Protein AF-A0A2B7YKF5-F1 (afdb_monomer)

Solvent-accessible surface area (backbone atoms only — not comparable to full-atom values): 7774 Å² total; per-residue (Å²): 134,83,62,76,91,75,62,77,90,49,72,67,61,50,52,50,52,53,53,50,51,52,53,49,44,30,75,72,79,40,65,65,86,43,52,45,74,51,54,102,84,37,46,86,63,68,43,81,68,44,32,66,79,63,71,52,54,72,74,55,56,61,66,67,45,54,64,32,52,62,71,55,91,50,76,89,76,43,60,60,82,44,95,72,25,27,61,51,28,56,70,70,44,42,64,36,37,78,72,62,78,40,80,78,66,84,90,60,80,50,54,56,60,72,78,79,65,90,80,84,85,131

Mean predicted aligned error: 8.55 Å

Structure (mmCIF, N/CA/C/O backbone):
data_AF-A0A2B7YKF5-F1
#
_entry.id   AF-A0A2B7YKF5-F1
#
loop_
_atom_site.group_PDB
_atom_site.id
_atom_site.type_symbol
_atom_site.label_atom_id
_atom_site.label_alt_id
_atom_site.label_comp_id
_atom_site.label_asym_id
_atom_site.label_entity_id
_atom_site.label_seq_id
_atom_site.pdbx_PDB_ins_code
_atom_site.Cartn_x
_atom_site.Cartn_y
_atom_site.Cartn_z
_atom_site.occupancy
_atom_site.B_iso_or_equiv
_atom_site.auth_seq_id
_atom_site.auth_comp_id
_atom_site.auth_asym_id
_atom_site.auth_atom_id
_atom_site.pdbx_PDB_model_num
ATOM 1 N N . MET A 1 1 ? -13.482 20.631 2.006 1.00 66.69 1 MET A N 1
ATOM 2 C CA . MET A 1 1 ? -12.822 19.650 2.891 1.00 66.69 1 MET A CA 1
ATOM 3 C C . MET A 1 1 ? -13.414 19.830 4.281 1.00 66.69 1 MET A C 1
ATOM 5 O O . MET A 1 1 ? -13.331 20.951 4.773 1.00 66.69 1 MET A O 1
ATOM 9 N N . PRO A 1 2 ? -14.091 18.820 4.849 1.00 76.12 2 PRO A N 1
ATOM 10 C CA . PRO A 1 2 ? -14.672 18.916 6.189 1.00 76.12 2 PRO A CA 1
ATOM 11 C C . PRO A 1 2 ? -13.576 19.013 7.271 1.00 76.12 2 PRO A C 1
ATOM 13 O O . PRO A 1 2 ? -12.435 18.607 7.017 1.00 76.12 2 PRO A O 1
ATOM 16 N N . PRO A 1 3 ? -13.882 19.563 8.460 1.00 81.81 3 PRO A N 1
ATOM 17 C CA . PRO A 1 3 ? -12.948 19.611 9.582 1.00 81.81 3 PRO A CA 1
ATOM 18 C C . PRO A 1 3 ? -12.634 18.200 10.106 1.00 81.81 3 PRO A C 1
ATOM 20 O O . PRO A 1 3 ? -13.491 17.319 10.124 1.00 81.81 3 PRO A O 1
ATOM 23 N N . LEU A 1 4 ? -11.397 17.980 10.574 1.00 77.62 4 LEU A N 1
ATOM 24 C CA . LEU A 1 4 ? -10.932 16.657 11.028 1.00 77.62 4 LEU A CA 1
ATOM 25 C C . LEU A 1 4 ? -11.756 16.085 12.194 1.00 77.62 4 LEU A C 1
ATOM 27 O O . LEU A 1 4 ? -11.811 14.872 12.358 1.00 77.62 4 LEU A O 1
ATOM 31 N N . SER A 1 5 ? -12.409 16.944 12.980 1.00 80.88 5 SER A N 1
ATOM 32 C CA . SER A 1 5 ? -13.301 16.560 14.080 1.00 80.88 5 SER A CA 1
ATOM 33 C C . SER A 1 5 ? -14.581 15.850 13.628 1.00 80.88 5 SER A C 1
ATOM 35 O O . SER A 1 5 ? -15.228 15.209 14.448 1.00 80.88 5 SER A O 1
ATOM 37 N N . GLU A 1 6 ? -14.953 15.964 12.352 1.00 81.81 6 GLU A N 1
ATOM 38 C CA . GLU A 1 6 ? -16.146 15.327 11.774 1.00 81.81 6 GLU A CA 1
ATOM 39 C C . GLU A 1 6 ? -15.816 14.029 11.024 1.00 81.81 6 GLU A C 1
ATOM 41 O O . GLU A 1 6 ? -16.713 13.296 10.608 1.00 81.81 6 GLU A O 1
ATOM 46 N N . LEU A 1 7 ? -14.530 13.715 10.852 1.00 82.75 7 LEU A N 1
ATOM 47 C CA . LEU A 1 7 ? -14.099 12.504 10.168 1.00 82.75 7 LEU A CA 1
ATOM 48 C C . LEU A 1 7 ? -14.017 11.345 11.156 1.00 82.75 7 LEU A C 1
ATOM 50 O O . LEU A 1 7 ? -13.189 11.326 12.065 1.00 82.75 7 LEU A O 1
ATOM 54 N N . THR A 1 8 ? -14.858 10.339 10.936 1.00 85.69 8 THR A N 1
ATOM 55 C CA . THR A 1 8 ? -14.754 9.063 11.644 1.00 85.69 8 THR A CA 1
ATOM 56 C C . THR A 1 8 ? -13.891 8.107 10.833 1.00 85.69 8 THR A C 1
ATOM 58 O O . THR A 1 8 ? -14.094 7.934 9.632 1.00 85.69 8 THR A O 1
ATOM 61 N N . TYR A 1 9 ? -12.915 7.480 11.489 1.00 85.69 9 TYR A N 1
ATOM 62 C CA . TYR A 1 9 ? -12.085 6.457 10.865 1.00 85.69 9 TYR A CA 1
ATOM 63 C C . TYR A 1 9 ? -12.927 5.225 10.506 1.00 85.69 9 TYR A C 1
ATOM 65 O O . TYR A 1 9 ? -13.613 4.672 11.365 1.00 85.69 9 TYR A O 1
ATOM 73 N N . SER A 1 10 ? -12.826 4.772 9.255 1.00 90.25 10 SER A N 1
ATOM 74 C CA . SER A 1 10 ? -13.379 3.499 8.795 1.00 90.25 10 SER A CA 1
ATOM 75 C C . SER A 1 10 ? -12.245 2.627 8.269 1.00 90.25 10 SER A C 1
ATOM 77 O O . SER A 1 10 ? -11.523 3.019 7.352 1.00 90.25 10 SER A O 1
ATOM 79 N N . HIS A 1 11 ? -12.074 1.452 8.879 1.00 88.25 11 HIS A N 1
ATOM 80 C CA . HIS A 1 11 ? -10.998 0.522 8.533 1.00 88.25 11 HIS A CA 1
ATOM 81 C C . HIS A 1 11 ? -11.157 -0.014 7.107 1.00 88.25 11 HIS A C 1
ATOM 83 O O . HIS A 1 11 ? -10.217 0.086 6.320 1.00 88.25 11 HIS A O 1
ATOM 89 N N . ASP A 1 12 ? -12.366 -0.444 6.746 1.00 90.50 12 ASP A N 1
ATOM 90 C CA . ASP A 1 12 ? -12.676 -0.954 5.407 1.00 90.50 12 ASP A CA 1
ATOM 91 C C . ASP A 1 12 ? -12.531 0.131 4.334 1.00 90.50 12 ASP A C 1
ATOM 93 O O . ASP A 1 12 ? -11.992 -0.125 3.260 1.00 90.50 12 ASP A O 1
ATOM 97 N N . ALA A 1 13 ? -12.939 1.372 4.634 1.00 91.19 13 ALA A N 1
ATOM 98 C CA . ALA A 1 13 ? -12.767 2.486 3.700 1.00 91.19 13 ALA A CA 1
ATOM 99 C C . ALA A 1 13 ? -11.284 2.812 3.466 1.00 91.19 13 ALA A C 1
ATOM 101 O O . ALA A 1 13 ? -10.893 3.149 2.351 1.00 91.19 13 ALA A O 1
ATOM 102 N N . CYS A 1 14 ? -10.442 2.691 4.498 1.00 90.62 14 CYS A N 1
ATOM 103 C CA . CYS A 1 14 ? -8.998 2.839 4.339 1.00 90.62 14 CYS A CA 1
ATOM 104 C C . CYS A 1 14 ? -8.396 1.715 3.493 1.00 90.62 14 CYS A C 1
ATOM 106 O O . CYS A 1 14 ? -7.560 2.002 2.641 1.00 90.62 14 CYS A O 1
ATOM 108 N N . ILE A 1 15 ? -8.820 0.465 3.699 1.00 90.75 15 ILE A N 1
ATOM 109 C CA . ILE A 1 15 ? -8.401 -0.672 2.868 1.00 90.75 15 ILE A CA 1
ATOM 110 C C . ILE A 1 15 ? -8.767 -0.430 1.402 1.00 90.75 15 ILE A C 1
ATOM 112 O O . ILE A 1 15 ? -7.889 -0.486 0.543 1.00 90.75 15 ILE A O 1
ATOM 116 N N . ALA A 1 16 ? -10.023 -0.074 1.126 1.00 92.06 16 ALA A N 1
ATOM 117 C CA . ALA A 1 16 ? -10.478 0.240 -0.225 1.00 92.06 16 ALA A CA 1
ATOM 118 C C . ALA A 1 16 ? -9.630 1.357 -0.855 1.00 92.06 16 ALA A C 1
ATOM 120 O O . ALA A 1 16 ? -9.110 1.191 -1.953 1.00 92.06 16 ALA A O 1
ATOM 121 N N . ALA A 1 17 ? -9.368 2.437 -0.111 1.00 91.44 17 ALA A N 1
ATOM 122 C CA . ALA A 1 17 ? -8.537 3.538 -0.590 1.00 91.44 17 ALA A CA 1
ATOM 123 C C . ALA A 1 17 ? -7.089 3.121 -0.924 1.00 91.44 17 ALA A C 1
ATOM 125 O O . ALA A 1 17 ? -6.494 3.678 -1.849 1.00 91.44 17 ALA A O 1
ATOM 126 N N . PHE A 1 18 ? -6.501 2.155 -0.205 1.00 88.62 18 PHE A N 1
ATOM 127 C CA . PHE A 1 18 ? -5.179 1.613 -0.549 1.00 88.62 18 PHE A CA 1
ATOM 128 C C . PHE A 1 18 ? -5.207 0.857 -1.880 1.00 88.62 18 PHE A C 1
ATOM 130 O O . PHE A 1 18 ? -4.357 1.106 -2.738 1.00 88.62 18 PHE A O 1
ATOM 137 N N . HIS A 1 19 ? -6.194 -0.022 -2.066 1.00 90.06 19 HIS A N 1
ATOM 138 C CA . HIS A 1 19 ? -6.371 -0.774 -3.310 1.00 90.06 19 HIS A CA 1
ATOM 139 C C . HIS A 1 19 ? -6.655 0.146 -4.502 1.00 90.06 19 HIS A C 1
ATOM 141 O O . HIS A 1 19 ? -6.041 -0.009 -5.559 1.00 90.06 19 HIS A O 1
ATOM 147 N N . ASP A 1 20 ? -7.518 1.145 -4.319 1.00 91.88 20 ASP A N 1
ATOM 148 C CA . ASP A 1 20 ? -7.840 2.135 -5.346 1.00 91.88 20 ASP A CA 1
ATOM 149 C C . ASP A 1 20 ? -6.604 2.946 -5.740 1.00 91.88 20 ASP A C 1
ATOM 151 O O . ASP A 1 20 ? -6.362 3.181 -6.923 1.00 91.88 20 ASP A O 1
ATOM 155 N N . CYS A 1 21 ? -5.776 3.334 -4.764 1.00 89.50 21 CYS A N 1
ATOM 156 C CA . CYS A 1 21 ? -4.528 4.045 -5.020 1.00 89.50 21 CYS A CA 1
ATOM 157 C C . CYS A 1 21 ? -3.579 3.211 -5.889 1.00 89.50 21 CYS A C 1
ATOM 159 O O . CYS A 1 21 ? -3.058 3.713 -6.881 1.00 89.50 21 CYS A O 1
ATOM 161 N N . TYR A 1 22 ? -3.375 1.931 -5.575 1.00 89.56 22 TYR A N 1
ATOM 162 C CA . TYR A 1 22 ? -2.483 1.080 -6.368 1.00 89.56 22 TYR A CA 1
ATOM 163 C C . TYR A 1 22 ? -3.046 0.767 -7.748 1.00 89.56 22 TYR A C 1
ATOM 165 O O . TYR A 1 22 ? -2.307 0.837 -8.728 1.00 89.56 22 TYR A O 1
ATOM 173 N N . SER A 1 23 ? -4.354 0.535 -7.841 1.00 90.06 23 SER A N 1
ATOM 174 C CA . SER A 1 23 ? -5.050 0.365 -9.118 1.00 90.06 23 SER A CA 1
ATOM 175 C C . SER A 1 23 ? -4.925 1.617 -9.986 1.00 90.06 23 SER A C 1
ATOM 177 O O . SER A 1 23 ? -4.681 1.531 -11.186 1.00 90.06 23 SER A O 1
ATOM 179 N N . PHE A 1 24 ? -5.036 2.806 -9.391 1.00 91.56 24 PHE A N 1
ATOM 180 C CA . PHE A 1 24 ? -4.823 4.067 -10.094 1.00 91.56 24 PHE A CA 1
ATOM 181 C C . PHE A 1 24 ? -3.382 4.203 -10.605 1.00 91.56 24 PHE A C 1
ATOM 183 O O . PHE A 1 24 ? -3.175 4.572 -11.759 1.00 91.56 24 PHE A O 1
ATOM 190 N N . LEU A 1 25 ? -2.380 3.879 -9.781 1.00 89.81 25 LEU A N 1
ATOM 191 C CA . LEU A 1 25 ? -0.971 3.954 -10.183 1.00 89.81 25 LEU A CA 1
ATOM 192 C C . LEU A 1 25 ? -0.634 2.953 -11.300 1.00 89.81 25 LEU A C 1
ATOM 194 O O . LEU A 1 25 ? 0.067 3.325 -12.242 1.00 89.81 25 LEU A O 1
ATOM 198 N N . ALA A 1 26 ? -1.169 1.730 -11.222 1.00 88.25 26 ALA A N 1
ATOM 199 C CA . ALA A 1 26 ? -1.097 0.720 -12.279 1.00 88.25 26 ALA A CA 1
ATOM 200 C C . ALA A 1 26 ? -1.677 1.242 -13.598 1.00 88.25 26 ALA A C 1
ATOM 202 O O . ALA A 1 26 ? -0.999 1.270 -14.617 1.00 88.25 26 ALA A O 1
ATOM 203 N N . ASN A 1 27 ? -2.886 1.799 -13.564 1.00 88.31 27 ASN A N 1
ATOM 204 C CA . ASN A 1 27 ? -3.501 2.364 -14.764 1.00 88.31 27 ASN A CA 1
ATOM 205 C C . ASN A 1 27 ? -2.764 3.594 -15.323 1.00 88.31 27 ASN A C 1
ATOM 207 O O . ASN A 1 27 ? -2.881 3.892 -16.510 1.00 88.31 27 ASN A O 1
ATOM 211 N N . MET A 1 28 ? -2.045 4.344 -14.483 1.00 89.81 28 MET A N 1
ATOM 212 C CA . MET A 1 28 ? -1.397 5.588 -14.898 1.00 89.81 28 MET A CA 1
ATOM 213 C C . MET A 1 28 ? -0.002 5.370 -15.497 1.00 89.81 28 MET A C 1
ATOM 215 O O . MET A 1 28 ? 0.322 6.001 -16.502 1.00 89.81 28 MET A O 1
ATOM 219 N N . TYR A 1 29 ? 0.849 4.552 -14.869 1.00 86.44 29 TYR A N 1
ATOM 220 C CA . TYR A 1 29 ? 2.240 4.378 -15.321 1.00 86.44 29 TYR A CA 1
ATOM 221 C C . TYR A 1 29 ? 2.956 3.114 -14.822 1.00 86.44 29 TYR A C 1
ATOM 223 O O . TYR A 1 29 ? 4.087 2.870 -15.247 1.00 86.44 29 TYR A O 1
ATOM 231 N N . LEU A 1 30 ? 2.367 2.345 -13.903 1.00 87.38 30 LEU A N 1
ATOM 232 C CA . LEU A 1 30 ? 2.988 1.130 -13.377 1.00 87.38 30 LEU A CA 1
ATOM 233 C C . LEU A 1 30 ? 2.524 -0.105 -14.139 1.00 87.38 30 LEU A C 1
ATOM 235 O O . LEU A 1 30 ? 1.348 -0.263 -14.427 1.00 87.38 30 LEU A O 1
ATOM 239 N N . ASP A 1 31 ? 3.443 -1.026 -14.397 1.00 87.12 31 ASP A N 1
ATOM 240 C CA . ASP A 1 31 ? 3.064 -2.360 -14.851 1.00 87.12 31 ASP A CA 1
ATOM 241 C C . ASP A 1 31 ? 2.353 -3.096 -13.703 1.00 87.12 31 ASP A C 1
ATOM 243 O O . ASP A 1 31 ? 2.889 -3.175 -12.599 1.00 87.12 31 ASP A O 1
ATOM 247 N N . GLU A 1 32 ? 1.159 -3.641 -13.941 1.00 86.00 32 GLU A N 1
ATOM 248 C CA . GLU A 1 32 ? 0.370 -4.362 -12.928 1.00 86.00 32 GLU A CA 1
ATOM 249 C C . GLU A 1 32 ? 1.164 -5.487 -12.239 1.00 86.00 32 GLU A C 1
ATOM 251 O O . GLU A 1 32 ? 0.974 -5.743 -11.051 1.00 86.00 32 GLU A O 1
ATOM 256 N N . SER A 1 33 ? 2.128 -6.106 -12.933 1.00 87.62 33 SER A N 1
ATOM 257 C CA . SER A 1 33 ? 2.973 -7.185 -12.397 1.00 87.62 33 SER A CA 1
ATOM 258 C C . SER A 1 33 ? 3.920 -6.757 -11.267 1.00 87.62 33 SER A C 1
ATOM 260 O O . SER A 1 33 ? 4.533 -7.613 -10.603 1.00 87.62 33 SER A O 1
ATOM 262 N N . VAL A 1 34 ? 4.079 -5.446 -11.044 1.00 88.25 34 VAL A N 1
ATOM 263 C CA . VAL A 1 34 ? 4.857 -4.907 -9.922 1.00 88.25 34 VAL A CA 1
ATOM 264 C C . VAL A 1 34 ? 4.053 -4.865 -8.629 1.00 88.25 34 VAL A C 1
ATOM 266 O O . VAL A 1 34 ? 4.662 -4.812 -7.562 1.00 88.25 34 VAL A O 1
ATOM 269 N N . VAL A 1 35 ? 2.721 -4.920 -8.695 1.00 90.38 35 VAL A N 1
ATOM 270 C CA . VAL A 1 35 ? 1.871 -5.035 -7.510 1.00 90.38 35 VAL A CA 1
ATOM 271 C C . VAL A 1 35 ? 1.841 -6.502 -7.080 1.00 90.38 35 VAL A C 1
ATOM 273 O O . VAL A 1 35 ? 1.561 -7.404 -7.865 1.00 90.38 35 VAL A O 1
ATOM 276 N N . ILE A 1 36 ? 2.200 -6.755 -5.826 1.00 92.25 36 ILE A N 1
ATOM 277 C CA . ILE A 1 36 ? 2.200 -8.075 -5.205 1.00 92.25 36 ILE A CA 1
ATOM 278 C C . ILE A 1 36 ? 1.009 -8.196 -4.259 1.00 92.25 36 ILE A C 1
ATOM 280 O O . ILE A 1 36 ? 0.900 -7.467 -3.272 1.00 92.25 36 ILE A O 1
ATOM 284 N N . GLU A 1 37 ? 0.131 -9.143 -4.570 1.00 91.94 37 GLU A N 1
ATOM 285 C CA . GLU A 1 37 ? -1.040 -9.469 -3.760 1.00 91.94 37 GLU A CA 1
ATOM 286 C C . GLU A 1 37 ? -0.656 -10.334 -2.548 1.00 91.94 37 GLU A C 1
ATOM 288 O O . GLU A 1 37 ? 0.225 -11.199 -2.660 1.00 91.94 37 GLU A O 1
ATOM 293 N N . PRO A 1 38 ? -1.299 -10.134 -1.384 1.00 91.62 38 PRO A N 1
ATOM 294 C CA . PRO A 1 38 ? -1.092 -10.995 -0.232 1.00 91.62 38 PRO A CA 1
ATOM 295 C C . PRO A 1 38 ? -1.615 -12.415 -0.519 1.00 91.62 38 PRO A C 1
ATOM 297 O O . PRO A 1 38 ? -2.635 -12.580 -1.189 1.00 91.62 38 PRO A O 1
ATOM 300 N N . PRO A 1 39 ? -0.967 -13.467 0.012 1.00 90.81 39 PRO A N 1
ATOM 301 C CA . PRO A 1 39 ? -1.491 -14.829 -0.091 1.00 90.81 39 PRO A CA 1
ATOM 302 C C . PRO A 1 39 ? -2.764 -15.000 0.765 1.00 90.81 39 PRO A C 1
ATOM 304 O O . PRO A 1 39 ? -3.064 -14.158 1.608 1.00 90.81 39 PRO A O 1
ATOM 307 N N . GLU A 1 40 ? -3.479 -16.123 0.614 1.00 82.38 40 GLU A N 1
ATOM 308 C CA . GLU A 1 40 ? -4.790 -16.404 1.251 1.00 82.38 40 GLU A CA 1
ATOM 309 C C . GLU A 1 40 ? -4.797 -16.302 2.801 1.00 82.38 40 GLU A C 1
ATOM 311 O O . GLU A 1 40 ? -5.848 -16.159 3.418 1.00 82.38 40 GLU A O 1
ATOM 316 N N . GLY A 1 41 ? -3.627 -16.291 3.453 1.00 80.25 41 GLY A N 1
ATOM 317 C CA . GLY A 1 41 ? -3.457 -16.068 4.900 1.00 80.25 41 GLY A CA 1
ATOM 318 C C . GLY A 1 41 ? -2.863 -14.707 5.299 1.00 80.25 41 GLY A C 1
ATOM 319 O O . GLY A 1 41 ? -2.538 -14.499 6.470 1.00 80.25 41 GLY A O 1
ATOM 320 N N . GLY A 1 42 ? -2.686 -13.787 4.348 1.00 87.00 42 GLY A N 1
ATOM 321 C CA . GLY A 1 42 ? -1.929 -12.548 4.520 1.00 87.00 42 GLY A CA 1
ATOM 322 C C . GLY A 1 42 ? -0.411 -12.764 4.543 1.00 87.00 42 GLY A C 1
ATOM 323 O O . GLY A 1 42 ? 0.094 -13.880 4.445 1.00 87.00 42 GLY A O 1
ATOM 324 N N . TRP A 1 43 ? 0.352 -11.679 4.680 1.00 90.81 43 TRP A N 1
ATOM 325 C CA . TRP A 1 43 ? 1.814 -11.756 4.657 1.00 90.81 43 TRP A CA 1
ATOM 326 C C . TRP A 1 43 ? 2.379 -12.531 5.863 1.00 90.81 43 TRP A C 1
ATOM 328 O O . TRP A 1 43 ? 2.217 -12.075 6.999 1.00 90.81 43 TRP A O 1
ATOM 338 N N . PRO A 1 44 ? 3.124 -13.637 5.654 1.00 87.81 44 PRO A N 1
ATOM 339 C CA . PRO A 1 44 ? 3.614 -14.485 6.746 1.00 87.81 44 PRO A CA 1
ATOM 340 C C . PRO A 1 44 ? 4.615 -13.758 7.650 1.00 87.81 44 PRO A C 1
ATOM 342 O O . PRO A 1 44 ? 4.712 -14.051 8.838 1.00 87.81 44 PRO A O 1
ATOM 345 N N . ASN A 1 45 ? 5.324 -12.767 7.104 1.00 85.69 45 ASN A N 1
ATOM 346 C CA . ASN A 1 45 ? 6.300 -11.972 7.842 1.00 85.69 45 ASN A CA 1
ATOM 347 C C . ASN A 1 45 ? 5.650 -10.861 8.685 1.00 85.69 45 ASN A C 1
ATOM 349 O O . ASN A 1 45 ? 6.320 -10.283 9.536 1.00 85.69 45 ASN A O 1
ATOM 353 N N . ILE A 1 46 ? 4.364 -10.549 8.482 1.00 86.19 46 ILE A N 1
ATOM 354 C CA . ILE A 1 46 ? 3.656 -9.461 9.175 1.00 86.19 46 ILE A CA 1
ATOM 355 C C . ILE A 1 46 ? 2.794 -10.062 10.290 1.00 86.19 46 ILE A C 1
ATOM 357 O O . ILE A 1 46 ? 1.590 -10.309 10.159 1.00 86.19 46 ILE A O 1
ATOM 361 N N . THR A 1 47 ? 3.451 -10.320 11.420 1.00 81.94 47 THR A N 1
ATOM 362 C CA . THR A 1 47 ? 2.884 -11.018 12.580 1.00 81.94 47 THR A CA 1
ATOM 363 C C . THR A 1 47 ? 2.714 -10.091 13.785 1.00 81.94 47 THR A C 1
ATOM 365 O O . THR A 1 47 ? 3.139 -8.935 13.793 1.00 81.94 47 THR A O 1
ATOM 368 N N . ALA A 1 48 ? 2.135 -10.610 14.869 1.00 72.62 48 ALA A N 1
ATOM 369 C CA . ALA A 1 48 ? 2.106 -9.902 16.146 1.00 72.62 48 ALA A CA 1
ATOM 370 C C . ALA A 1 48 ? 3.517 -9.616 16.706 1.00 72.62 48 ALA A C 1
ATOM 372 O O . ALA A 1 48 ? 3.681 -8.664 17.462 1.00 72.62 48 ALA A O 1
ATOM 373 N N . ALA A 1 49 ? 4.553 -10.378 16.329 1.00 71.81 49 ALA A N 1
ATOM 374 C CA . ALA A 1 49 ? 5.934 -10.074 16.716 1.00 71.81 49 ALA A CA 1
ATOM 375 C C . ALA A 1 49 ? 6.443 -8.806 16.009 1.00 71.81 49 ALA A C 1
ATOM 377 O O . ALA A 1 49 ? 7.026 -7.926 16.643 1.00 71.81 49 ALA A O 1
ATOM 378 N N . THR A 1 50 ? 6.088 -8.640 14.733 1.00 70.75 50 THR A N 1
ATOM 379 C CA . THR A 1 50 ? 6.357 -7.439 13.930 1.00 70.75 50 THR A CA 1
ATOM 380 C C . THR A 1 50 ? 5.804 -6.168 14.581 1.00 70.75 50 THR A C 1
ATOM 382 O O . THR A 1 50 ? 6.404 -5.100 14.483 1.00 70.75 50 THR A O 1
ATOM 385 N N . LYS A 1 51 ? 4.685 -6.270 15.310 1.00 69.00 51 LYS A N 1
ATOM 386 C CA . LYS A 1 51 ? 4.103 -5.174 16.102 1.00 69.00 51 LYS A CA 1
ATOM 387 C C . LYS A 1 51 ? 5.098 -4.559 17.083 1.00 69.00 51 LYS A C 1
ATOM 389 O O . LYS A 1 51 ? 5.140 -3.335 17.218 1.00 69.00 51 LYS A O 1
ATOM 394 N N . LYS A 1 52 ? 5.887 -5.401 17.761 1.00 70.38 52 LYS A N 1
ATOM 395 C CA . LYS A 1 52 ? 6.898 -4.976 18.736 1.00 70.38 52 LYS A CA 1
ATOM 396 C C . LYS A 1 52 ? 8.054 -4.269 18.035 1.00 70.38 52 LYS A C 1
ATOM 398 O O . LYS A 1 52 ? 8.454 -3.195 18.478 1.00 70.38 52 LYS A O 1
ATOM 403 N N . ASP A 1 53 ? 8.516 -4.831 16.923 1.00 72.44 53 ASP A N 1
ATOM 404 C CA . ASP A 1 53 ? 9.646 -4.302 16.154 1.00 72.44 53 ASP A CA 1
ATOM 405 C C . ASP A 1 53 ? 9.303 -2.960 15.483 1.00 72.44 53 ASP A C 1
ATOM 407 O O . ASP A 1 53 ? 10.110 -2.030 15.477 1.00 72.44 53 ASP A O 1
ATOM 411 N N . LEU A 1 54 ? 8.072 -2.815 14.982 1.00 76.19 54 LEU A N 1
ATOM 412 C CA . LEU A 1 54 ? 7.585 -1.581 14.359 1.00 76.19 54 LEU A CA 1
ATOM 413 C C . LEU A 1 54 ? 7.058 -0.547 15.368 1.00 76.19 54 LEU A C 1
ATOM 415 O O . LEU A 1 54 ? 6.924 0.633 15.025 1.00 76.19 54 LEU A O 1
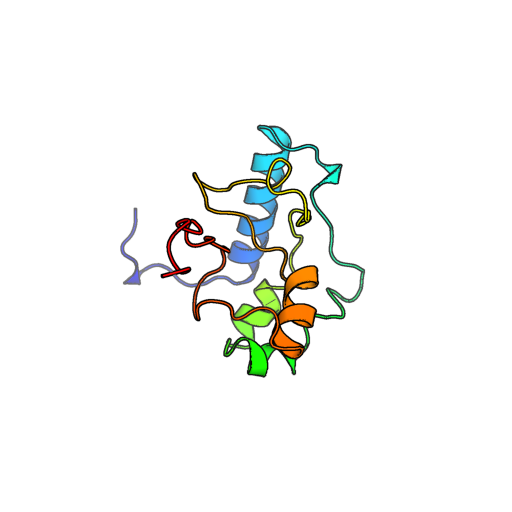ATOM 419 N N . GLY A 1 55 ? 6.722 -0.967 16.592 1.00 79.69 55 GLY A N 1
ATOM 420 C CA . GLY A 1 55 ? 6.090 -0.118 17.606 1.00 79.69 55 GLY A CA 1
ATOM 421 C C . GLY A 1 55 ? 4.724 0.424 17.168 1.00 79.69 55 GLY A C 1
ATOM 422 O O . GLY A 1 55 ? 4.421 1.594 17.403 1.00 79.69 55 GLY A O 1
ATOM 423 N N . LYS A 1 56 ? 3.927 -0.392 16.468 1.00 82.31 56 LYS A N 1
ATOM 424 C CA . LYS A 1 56 ? 2.633 -0.001 15.878 1.00 82.31 56 LYS A CA 1
ATOM 425 C C . LYS A 1 56 ? 1.451 -0.624 16.622 1.00 82.31 56 LYS A C 1
ATOM 427 O O . LYS A 1 56 ? 1.599 -1.612 17.336 1.00 82.31 56 LYS A O 1
ATOM 432 N N . THR A 1 57 ? 0.265 -0.036 16.469 1.00 85.94 57 THR A N 1
ATOM 433 C CA . THR A 1 57 ? -0.978 -0.589 17.029 1.00 85.94 57 THR A CA 1
ATOM 434 C C . THR A 1 57 ? -1.475 -1.768 16.194 1.00 85.94 57 THR A C 1
ATOM 436 O O . THR A 1 57 ? -1.083 -1.922 15.040 1.00 85.94 57 THR A O 1
ATOM 439 N N . GLU A 1 58 ? -2.373 -2.583 16.756 1.00 84.38 58 GLU A N 1
ATOM 440 C CA . GLU A 1 58 ? -2.977 -3.714 16.032 1.00 84.38 58 GLU A CA 1
ATOM 441 C C . GLU A 1 58 ? -3.695 -3.265 14.755 1.00 84.38 58 GLU A C 1
ATOM 443 O O . GLU A 1 58 ? -3.531 -3.866 13.701 1.00 84.38 58 GLU A O 1
ATOM 448 N N . THR A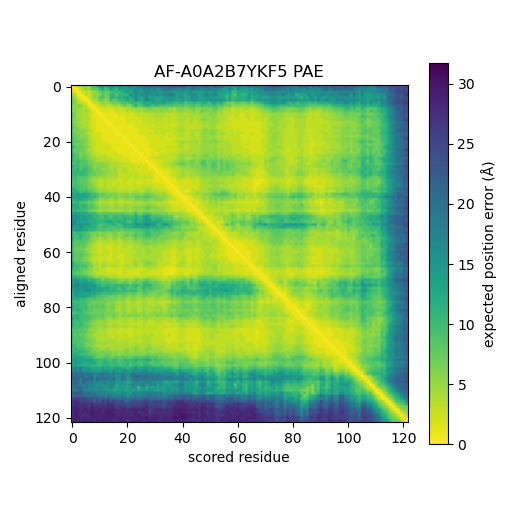 1 59 ? -4.417 -2.144 14.833 1.00 86.12 59 THR A N 1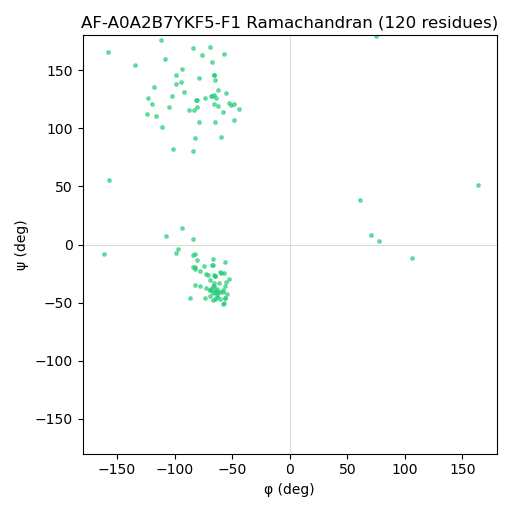
ATOM 449 C CA . THR A 1 59 ? -5.104 -1.531 13.692 1.00 86.12 59 THR A CA 1
ATOM 450 C C . THR A 1 59 ? -4.143 -1.189 12.559 1.00 86.12 59 THR A C 1
ATOM 452 O O . THR A 1 59 ? -4.467 -1.380 11.395 1.00 86.12 59 THR A O 1
ATOM 455 N N . VAL A 1 60 ? -2.941 -0.700 12.875 1.00 84.38 60 VAL A N 1
ATOM 456 C CA . VAL A 1 60 ? -1.940 -0.420 11.839 1.00 84.38 60 VAL A CA 1
ATOM 457 C C . VAL A 1 60 ? -1.349 -1.714 11.286 1.00 84.38 60 VAL A C 1
ATOM 459 O O . VAL A 1 60 ? -1.121 -1.796 10.088 1.00 84.38 60 VAL A O 1
ATOM 462 N N . ILE A 1 61 ? -1.127 -2.734 12.118 1.00 85.38 61 ILE A N 1
ATOM 463 C CA . ILE A 1 61 ? -0.628 -4.032 11.643 1.00 85.38 61 ILE A CA 1
ATOM 464 C C . ILE A 1 61 ? -1.630 -4.704 10.698 1.00 85.38 61 ILE A C 1
ATOM 466 O O . ILE A 1 61 ? -1.212 -5.260 9.686 1.00 85.38 61 ILE A O 1
ATOM 470 N N . SER A 1 62 ? -2.937 -4.608 10.954 1.00 85.62 62 SER A N 1
ATOM 471 C CA . SER A 1 62 ? -3.941 -5.136 10.022 1.00 85.62 62 SER A CA 1
ATOM 472 C C . SER A 1 62 ? -3.967 -4.368 8.695 1.00 85.62 62 SER A C 1
ATOM 474 O O . SER A 1 62 ? -4.092 -4.986 7.640 1.00 85.62 62 SER A O 1
ATOM 476 N N . LEU A 1 63 ? -3.740 -3.049 8.715 1.00 87.50 63 LEU A N 1
ATOM 477 C CA . LEU A 1 63 ? -3.534 -2.246 7.500 1.00 87.50 63 LEU A CA 1
ATOM 478 C C . LEU A 1 63 ? -2.223 -2.565 6.762 1.00 87.50 63 LEU A C 1
ATOM 480 O O . LEU A 1 63 ? -2.086 -2.228 5.594 1.00 87.50 63 LEU A O 1
ATOM 484 N N . LEU A 1 64 ? -1.251 -3.216 7.400 1.00 87.06 64 LEU A N 1
ATOM 485 C CA . LEU A 1 64 ? -0.042 -3.701 6.727 1.00 87.06 64 LEU A CA 1
ATOM 486 C 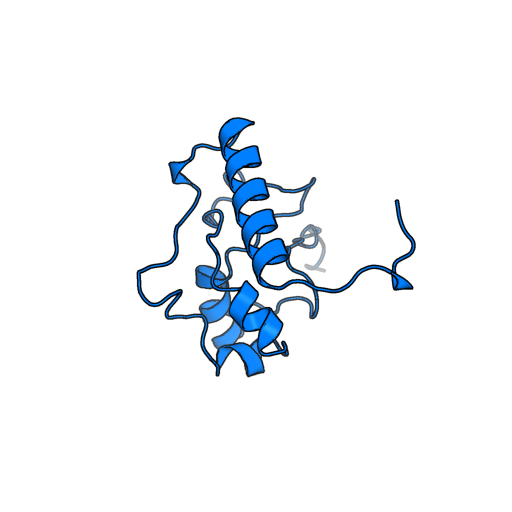C . LEU A 1 64 ? -0.248 -5.068 6.053 1.00 87.06 64 LEU A C 1
ATOM 488 O O . LEU A 1 64 ? 0.687 -5.650 5.525 1.00 87.06 64 LEU A O 1
ATOM 492 N N . ARG A 1 65 ? -1.460 -5.625 6.051 1.00 87.12 65 ARG A N 1
ATOM 493 C CA . ARG A 1 65 ? -1.757 -6.881 5.337 1.00 87.12 65 ARG A CA 1
ATOM 494 C C . ARG A 1 65 ? -2.288 -6.672 3.918 1.00 87.12 65 ARG A C 1
ATOM 496 O O . ARG A 1 65 ? -2.826 -7.602 3.335 1.00 87.12 65 ARG A O 1
ATOM 503 N N . GLN A 1 66 ? -2.147 -5.459 3.396 1.00 90.38 66 GLN A N 1
ATOM 504 C CA . GLN A 1 66 ? -2.597 -5.060 2.063 1.00 90.38 66 GLN A CA 1
ATOM 505 C C . GLN A 1 66 ? -1.552 -5.426 0.994 1.00 90.38 66 GLN A C 1
ATOM 507 O O . GLN A 1 66 ? -0.429 -5.799 1.357 1.00 90.38 66 GLN A O 1
ATOM 512 N N . PRO A 1 67 ? -1.889 -5.334 -0.305 1.00 90.88 67 PRO A N 1
ATOM 513 C CA . PRO A 1 67 ? -0.918 -5.497 -1.382 1.00 90.88 67 PRO A CA 1
ATOM 514 C C . PRO A 1 67 ? 0.238 -4.506 -1.250 1.00 90.88 67 PRO A C 1
ATOM 516 O O . PRO A 1 67 ? 0.136 -3.509 -0.533 1.00 90.88 67 PRO A O 1
ATOM 519 N N . TYR A 1 68 ? 1.332 -4.763 -1.964 1.00 90.56 68 TYR A N 1
ATOM 520 C CA . TYR A 1 68 ? 2.493 -3.872 -2.018 1.00 90.56 68 TYR A CA 1
ATOM 521 C C . TYR A 1 68 ? 2.992 -3.684 -3.441 1.00 90.56 68 TYR A C 1
ATOM 523 O O . TYR A 1 68 ? 2.832 -4.556 -4.282 1.00 90.56 68 TYR A O 1
ATOM 531 N N . ILE A 1 69 ? 3.656 -2.564 -3.711 1.00 89.31 69 ILE A N 1
ATOM 532 C CA . ILE A 1 69 ? 4.500 -2.446 -4.901 1.00 89.31 69 ILE A CA 1
ATOM 533 C C . ILE A 1 69 ? 5.843 -3.099 -4.570 1.00 89.31 69 ILE A C 1
ATOM 535 O O . ILE A 1 69 ? 6.481 -2.727 -3.583 1.00 89.31 69 ILE A O 1
ATOM 539 N N . ARG A 1 70 ? 6.255 -4.080 -5.379 1.00 87.38 70 ARG A N 1
ATOM 540 C CA . ARG A 1 70 ? 7.469 -4.875 -5.175 1.00 87.38 70 ARG A CA 1
ATOM 541 C C . ARG A 1 70 ? 8.677 -3.962 -5.002 1.00 87.38 70 ARG A C 1
ATOM 543 O O . ARG A 1 70 ? 9.025 -3.188 -5.894 1.00 87.38 70 ARG A O 1
ATOM 550 N N . ASN A 1 71 ? 9.357 -4.092 -3.868 1.00 79.94 71 ASN A N 1
ATOM 551 C CA . ASN A 1 71 ? 10.603 -3.370 -3.649 1.00 79.94 71 ASN A CA 1
ATOM 552 C C . ASN A 1 71 ? 11.759 -4.098 -4.339 1.00 79.94 71 ASN A C 1
ATOM 554 O O . ASN A 1 71 ? 12.083 -5.239 -4.010 1.00 79.94 71 ASN A O 1
ATOM 558 N N . THR A 1 72 ? 12.399 -3.424 -5.289 1.00 76.88 72 THR A N 1
ATOM 559 C CA . THR A 1 72 ? 13.593 -3.926 -5.968 1.00 76.88 72 THR A CA 1
ATOM 560 C C . THR A 1 72 ? 14.856 -3.408 -5.271 1.00 76.88 72 THR A C 1
ATOM 562 O O . THR A 1 72 ? 14.886 -2.329 -4.669 1.00 76.88 72 THR A O 1
ATOM 565 N N . PHE A 1 73 ? 15.947 -4.173 -5.332 1.00 70.44 73 PHE A N 1
ATOM 566 C CA . PHE A 1 73 ? 17.254 -3.678 -4.878 1.00 70.44 73 PHE A CA 1
ATOM 567 C C . PHE A 1 73 ? 17.872 -2.681 -5.869 1.00 70.44 73 PHE A C 1
ATOM 569 O O . PHE A 1 73 ? 18.736 -1.895 -5.483 1.00 70.44 73 PHE A O 1
ATOM 576 N N . ASN A 1 74 ? 17.401 -2.671 -7.120 1.00 78.25 74 ASN A N 1
ATOM 577 C CA . ASN A 1 74 ? 17.804 -1.697 -8.121 1.0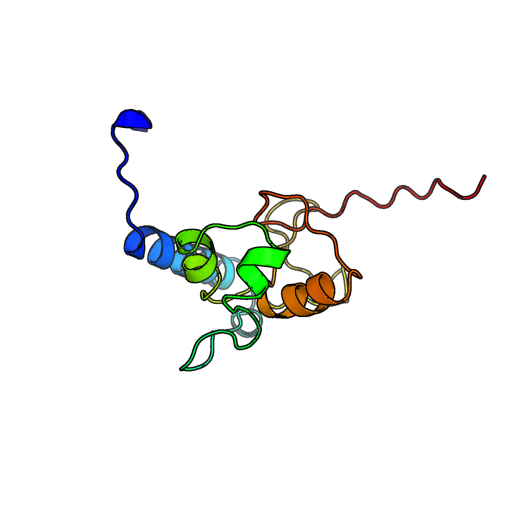0 78.25 74 ASN A CA 1
ATOM 578 C C . ASN A 1 74 ? 17.061 -0.371 -7.906 1.00 78.25 74 ASN A C 1
ATOM 580 O O . ASN A 1 74 ? 15.887 -0.235 -8.235 1.00 78.25 74 ASN A O 1
ATOM 584 N N . ILE A 1 75 ? 17.767 0.635 -7.389 1.00 69.44 75 ILE A N 1
ATOM 585 C CA . ILE A 1 75 ? 17.205 1.962 -7.099 1.00 69.44 75 ILE A CA 1
ATOM 586 C C . ILE A 1 75 ? 16.576 2.655 -8.317 1.00 69.44 75 ILE A C 1
ATOM 588 O O . ILE A 1 75 ? 15.710 3.503 -8.126 1.00 69.44 75 ILE A O 1
ATOM 592 N N . LEU A 1 76 ? 16.993 2.300 -9.539 1.00 74.19 76 LEU A N 1
ATOM 593 C CA . LEU A 1 76 ? 16.457 2.866 -10.781 1.00 74.19 76 LEU A CA 1
ATOM 594 C C . LEU A 1 76 ? 15.094 2.274 -11.160 1.00 74.19 76 LEU A C 1
ATOM 596 O O . LEU A 1 76 ? 14.334 2.906 -11.881 1.00 74.19 76 LEU A O 1
ATOM 600 N N . GLU A 1 77 ? 14.780 1.080 -10.659 1.00 77.00 77 GLU A N 1
ATOM 601 C CA . GLU A 1 77 ? 13.514 0.378 -10.910 1.00 77.00 77 GLU A CA 1
ATOM 602 C C . GLU A 1 77 ? 12.501 0.594 -9.780 1.00 77.00 77 GLU A C 1
ATOM 604 O O . GLU A 1 77 ? 11.369 0.116 -9.848 1.00 77.00 77 GLU A O 1
ATOM 609 N N . ARG A 1 78 ? 12.894 1.290 -8.706 1.00 81.25 78 ARG A N 1
ATOM 610 C CA . ARG A 1 78 ? 12.001 1.526 -7.578 1.00 81.25 78 ARG A CA 1
ATOM 611 C C . ARG A 1 78 ? 10.953 2.563 -7.925 1.00 81.25 78 ARG A C 1
ATOM 613 O O . ARG A 1 78 ? 11.262 3.713 -8.236 1.00 81.25 78 ARG A O 1
ATOM 620 N N . VAL A 1 79 ? 9.705 2.175 -7.721 1.00 83.31 79 VAL A N 1
ATOM 621 C CA . VAL A 1 79 ? 8.569 3.072 -7.874 1.00 83.31 79 VAL A CA 1
ATOM 622 C C . VAL A 1 79 ? 8.594 4.159 -6.803 1.00 83.31 79 VAL A C 1
ATOM 624 O O . VAL A 1 79 ? 8.680 3.889 -5.599 1.00 83.31 79 VAL A O 1
ATOM 627 N N . GLN A 1 80 ? 8.494 5.402 -7.259 1.00 81.00 80 GLN A N 1
ATOM 628 C CA . GLN A 1 80 ? 8.471 6.588 -6.416 1.00 81.00 80 GLN A CA 1
ATOM 629 C C . GLN A 1 80 ? 7.039 7.116 -6.277 1.00 81.00 80 GLN A C 1
ATOM 631 O O . GLN A 1 80 ? 6.364 7.357 -7.271 1.00 81.00 80 GLN A O 1
ATOM 636 N N . GLY A 1 81 ? 6.582 7.332 -5.041 1.00 77.81 81 GLY A N 1
ATOM 637 C CA . GLY A 1 81 ? 5.332 8.056 -4.763 1.00 77.81 81 GLY A CA 1
ATOM 638 C C . GLY A 1 81 ? 5.514 9.578 -4.783 1.00 77.81 81 GLY A C 1
ATOM 639 O O . GLY A 1 81 ? 4.557 10.323 -4.959 1.00 77.81 81 GLY A O 1
ATOM 640 N N . ALA A 1 82 ? 6.756 10.032 -4.608 1.00 79.50 82 ALA A N 1
ATOM 641 C CA . ALA A 1 82 ? 7.222 11.407 -4.772 1.00 79.50 82 ALA A CA 1
ATOM 642 C C . ALA A 1 82 ? 8.748 11.381 -5.012 1.00 79.50 82 ALA A C 1
ATOM 644 O O . ALA A 1 82 ? 9.371 10.352 -4.729 1.00 79.50 82 ALA A O 1
ATOM 645 N N . PRO A 1 83 ? 9.388 12.473 -5.476 1.00 78.31 83 PRO A N 1
ATOM 646 C CA . PRO A 1 83 ? 10.838 12.501 -5.680 1.00 78.31 83 PRO A CA 1
ATOM 647 C C . PRO A 1 83 ? 11.612 12.019 -4.441 1.00 78.31 83 PRO A C 1
ATOM 649 O O . PRO A 1 83 ? 11.464 12.561 -3.345 1.00 78.31 83 PRO A O 1
ATOM 652 N N . GLY A 1 84 ? 12.401 10.951 -4.602 1.00 75.56 84 GLY A N 1
ATOM 653 C CA . GLY A 1 84 ? 13.181 10.336 -3.515 1.00 75.56 84 GLY A CA 1
ATOM 654 C C . GLY A 1 84 ? 12.366 9.593 -2.441 1.00 75.56 84 GLY A C 1
ATOM 655 O O . GLY A 1 84 ? 12.924 9.185 -1.420 1.00 75.56 84 GLY A O 1
ATOM 656 N N . CYS A 1 85 ? 11.061 9.405 -2.648 1.00 76.94 85 CYS A N 1
ATOM 657 C CA . CYS A 1 85 ? 10.158 8.728 -1.720 1.00 76.94 85 CYS A CA 1
ATOM 658 C C . CYS A 1 85 ? 9.610 7.452 -2.360 1.00 76.94 85 CYS A C 1
ATOM 660 O O . CYS A 1 85 ? 8.795 7.512 -3.279 1.00 76.94 85 CYS A O 1
ATOM 662 N N . TYR A 1 86 ? 10.033 6.298 -1.850 1.00 81.19 86 TYR A N 1
ATOM 663 C CA . TYR A 1 86 ? 9.645 4.994 -2.386 1.00 81.19 86 TYR A CA 1
ATOM 664 C C . TYR A 1 86 ? 8.507 4.373 -1.577 1.00 81.19 86 TYR A C 1
ATOM 666 O O . TYR A 1 86 ? 8.442 4.545 -0.351 1.00 81.19 86 TYR A O 1
ATOM 674 N N . PHE A 1 87 ? 7.631 3.639 -2.265 1.00 83.44 87 PHE A N 1
ATOM 675 C CA . PHE A 1 87 ? 6.609 2.822 -1.612 1.00 83.44 87 PHE A CA 1
ATOM 676 C C . PHE A 1 87 ? 7.283 1.745 -0.759 1.00 83.44 87 PHE A C 1
ATOM 678 O O . PHE A 1 87 ? 8.225 1.084 -1.196 1.00 83.44 87 PHE A O 1
ATOM 685 N N . ALA A 1 88 ? 6.824 1.593 0.481 1.00 83.94 88 ALA A N 1
ATOM 686 C CA . ALA A 1 88 ? 7.367 0.585 1.375 1.00 83.94 88 ALA A CA 1
ATOM 687 C C . ALA A 1 88 ? 6.703 -0.772 1.114 1.00 83.94 88 ALA A C 1
ATOM 689 O O . ALA A 1 88 ? 5.516 -0.951 1.378 1.00 83.94 88 ALA A O 1
ATOM 690 N N . ASP A 1 89 ? 7.505 -1.732 0.668 1.00 87.94 89 ASP A N 1
ATOM 691 C CA . ASP A 1 89 ? 7.165 -3.151 0.683 1.00 87.94 89 ASP A CA 1
ATOM 692 C C . ASP A 1 89 ? 7.466 -3.716 2.079 1.00 87.94 89 ASP A C 1
ATOM 694 O O . ASP A 1 89 ? 8.595 -4.107 2.397 1.00 87.94 89 ASP A O 1
ATOM 698 N N . TRP A 1 90 ? 6.466 -3.707 2.960 1.00 86.12 90 TRP A N 1
ATOM 699 C CA . TRP A 1 90 ? 6.673 -4.147 4.339 1.00 86.12 90 TRP A CA 1
ATOM 700 C C . TRP A 1 90 ? 6.882 -5.654 4.456 1.00 86.12 90 TRP A C 1
ATOM 702 O O . TRP A 1 90 ? 7.571 -6.075 5.386 1.00 86.12 90 TRP A O 1
ATOM 712 N N . GLN A 1 91 ? 6.372 -6.463 3.522 1.00 89.25 91 GLN A N 1
ATOM 713 C CA . GLN A 1 91 ? 6.607 -7.907 3.573 1.00 89.25 91 GLN A CA 1
ATOM 714 C C . GLN A 1 91 ? 8.091 -8.248 3.357 1.00 89.25 91 GLN A C 1
ATOM 716 O O . GLN A 1 91 ? 8.605 -9.157 4.016 1.00 89.25 91 GLN A O 1
ATOM 721 N N . ALA A 1 92 ? 8.797 -7.452 2.542 1.00 86.62 92 ALA A N 1
ATOM 722 C CA . ALA A 1 92 ? 10.242 -7.555 2.342 1.00 86.62 92 ALA A CA 1
ATOM 723 C C . ALA A 1 92 ? 11.062 -6.847 3.437 1.00 86.62 92 ALA A C 1
ATOM 725 O O . ALA A 1 92 ? 12.150 -7.302 3.793 1.00 86.62 92 ALA A O 1
ATOM 726 N N . LEU A 1 93 ? 10.570 -5.724 3.976 1.00 83.69 93 LEU A N 1
ATOM 727 C CA . LEU A 1 93 ? 11.318 -4.921 4.951 1.00 83.69 93 LEU A CA 1
ATOM 728 C C . LEU A 1 93 ? 11.293 -5.504 6.365 1.00 83.69 93 LEU A C 1
ATOM 730 O O . LEU A 1 93 ? 12.289 -5.393 7.074 1.00 83.69 93 LEU A O 1
ATOM 734 N N . VAL A 1 94 ? 10.190 -6.117 6.795 1.00 85.81 94 VAL A N 1
ATOM 735 C CA . VAL A 1 94 ? 10.051 -6.628 8.169 1.00 85.81 94 VAL A CA 1
ATOM 736 C C . VAL A 1 94 ? 11.161 -7.613 8.565 1.00 85.81 94 VAL A C 1
ATOM 738 O O . VAL A 1 94 ? 11.763 -7.397 9.618 1.00 85.81 94 VAL A O 1
ATOM 741 N N . PRO A 1 95 ? 11.535 -8.609 7.739 1.00 84.94 95 PRO A N 1
ATOM 742 C CA . PRO A 1 95 ? 12.673 -9.476 8.044 1.00 84.94 95 PRO A CA 1
ATOM 743 C C . PRO A 1 95 ? 13.990 -8.711 8.267 1.00 84.94 95 PRO A C 1
ATOM 745 O O . PRO A 1 95 ? 14.778 -9.071 9.139 1.00 84.94 95 PRO A O 1
ATOM 748 N N . LEU A 1 96 ? 14.224 -7.622 7.525 1.00 82.25 96 LEU A N 1
ATOM 749 C CA . LEU A 1 96 ? 15.420 -6.779 7.671 1.00 82.25 96 LEU A CA 1
ATOM 750 C C . LEU A 1 96 ? 15.396 -5.932 8.951 1.00 82.25 96 LEU A C 1
ATOM 752 O O . LEU A 1 96 ? 16.445 -5.538 9.461 1.00 82.25 96 LEU A O 1
ATOM 756 N N . ILE A 1 97 ? 14.206 -5.638 9.471 1.00 80.31 97 ILE A N 1
ATOM 757 C CA . ILE A 1 97 ? 14.034 -4.919 10.736 1.00 80.31 97 ILE A CA 1
ATOM 758 C C . ILE A 1 97 ? 14.372 -5.838 11.899 1.00 80.31 97 ILE A C 1
ATOM 760 O O . ILE A 1 97 ? 15.133 -5.448 12.784 1.00 80.31 97 ILE A O 1
ATOM 764 N N . SER A 1 98 ? 13.868 -7.071 11.866 1.00 79.44 98 SER A N 1
ATOM 765 C CA . SER A 1 98 ? 14.124 -8.055 12.917 1.00 79.44 98 SER A CA 1
ATOM 766 C C . SER A 1 98 ? 15.603 -8.462 12.997 1.00 79.44 98 SER A C 1
ATOM 768 O O . SER A 1 98 ? 16.086 -8.781 14.080 1.00 79.44 98 SER A O 1
ATOM 770 N N . THR A 1 99 ? 16.362 -8.384 11.894 1.00 81.81 99 THR A N 1
ATOM 771 C CA . THR A 1 99 ? 17.830 -8.573 11.900 1.00 81.81 99 THR A CA 1
ATOM 772 C C . THR A 1 99 ? 18.615 -7.319 12.301 1.00 81.81 99 THR A C 1
ATOM 774 O O . THR A 1 99 ? 19.829 -7.381 12.481 1.00 81.81 99 THR A O 1
ATOM 777 N N . GLY A 1 100 ? 17.950 -6.168 12.440 1.00 78.56 100 GLY A N 1
ATOM 778 C CA . GLY A 1 100 ? 18.577 -4.882 12.745 1.00 78.56 100 GLY A CA 1
ATOM 779 C C . GLY A 1 100 ? 19.274 -4.208 11.557 1.00 78.56 100 GLY A C 1
ATOM 780 O O . GLY A 1 100 ? 19.843 -3.130 11.737 1.00 78.56 100 GLY A O 1
ATOM 781 N N . TYR A 1 101 ? 19.208 -4.797 10.357 1.00 74.75 101 TYR A N 1
ATOM 782 C CA . TYR A 1 101 ? 19.793 -4.255 9.126 1.00 74.75 101 TYR A CA 1
ATOM 783 C C . TYR A 1 101 ? 19.068 -2.993 8.641 1.00 74.75 101 TYR A C 1
ATOM 785 O O . TYR A 1 101 ? 19.673 -2.092 8.063 1.00 74.75 101 TYR A O 1
ATOM 793 N N . PHE A 1 102 ? 17.766 -2.899 8.916 1.00 71.62 102 PHE A N 1
ATOM 794 C CA . PHE A 1 102 ? 16.948 -1.742 8.585 1.00 71.62 102 PHE A CA 1
ATOM 795 C C . PHE A 1 102 ? 16.285 -1.175 9.840 1.00 71.62 102 PHE A C 1
ATOM 797 O O . PHE A 1 102 ? 15.585 -1.876 10.564 1.00 71.62 102 PHE A O 1
ATOM 804 N N . ARG A 1 103 ? 16.468 0.124 10.099 1.00 70.00 103 ARG A N 1
ATOM 805 C CA . ARG A 1 103 ? 15.741 0.832 11.160 1.00 70.00 103 ARG A CA 1
ATOM 806 C C . ARG A 1 103 ? 14.761 1.817 10.534 1.00 70.00 103 ARG A C 1
ATOM 808 O O . ARG A 1 103 ? 15.189 2.892 10.109 1.00 70.00 103 ARG A O 1
ATOM 815 N N . PRO A 1 104 ? 13.459 1.492 10.462 1.00 63.44 104 PRO A N 1
ATOM 816 C CA . PRO A 1 104 ? 12.481 2.430 9.949 1.00 63.44 104 PRO A CA 1
ATOM 817 C C . PRO A 1 104 ? 12.397 3.636 10.880 1.00 63.44 104 PRO A C 1
ATOM 819 O O . PRO A 1 104 ? 12.405 3.511 12.108 1.00 63.44 104 PRO A O 1
ATOM 822 N N . PHE A 1 105 ? 12.243 4.822 10.298 1.00 58.56 105 PHE A N 1
ATOM 823 C CA . PHE A 1 105 ? 11.811 5.978 11.069 1.00 58.56 105 PHE A CA 1
ATOM 824 C C . PHE A 1 105 ? 10.409 5.698 11.617 1.00 58.56 105 PHE A C 1
ATOM 826 O O . PHE A 1 105 ? 9.465 5.491 10.847 1.00 58.56 105 PHE A O 1
ATOM 833 N N . ARG A 1 106 ? 10.271 5.691 12.950 1.00 54.94 106 ARG A N 1
ATOM 834 C CA . ARG A 1 106 ? 8.977 5.518 13.624 1.00 54.94 106 ARG A CA 1
ATOM 835 C C . ARG A 1 106 ? 7.951 6.466 13.000 1.00 54.94 106 ARG A C 1
ATOM 837 O O . ARG A 1 106 ? 8.138 7.676 13.018 1.00 54.94 106 ARG A O 1
ATOM 844 N N . GLY A 1 107 ? 6.866 5.912 12.459 1.00 50.78 107 GLY A N 1
ATOM 845 C CA . GLY A 1 107 ? 5.724 6.709 11.999 1.00 50.78 107 GLY A CA 1
ATOM 846 C C . GLY A 1 107 ? 5.542 6.863 10.488 1.00 50.78 107 GLY A C 1
ATOM 847 O O . GLY A 1 107 ? 4.453 7.265 10.100 1.00 50.78 107 GLY A O 1
ATOM 848 N N . ARG A 1 108 ? 6.508 6.502 9.630 1.00 58.56 108 ARG A N 1
ATOM 849 C CA . ARG A 1 108 ? 6.352 6.658 8.168 1.00 58.56 108 ARG A CA 1
ATOM 850 C C . ARG A 1 108 ? 5.930 5.372 7.458 1.00 58.56 108 ARG A C 1
ATOM 852 O O . ARG A 1 108 ? 6.461 4.307 7.741 1.00 58.56 108 ARG A O 1
ATOM 859 N N . TRP A 1 109 ? 5.001 5.521 6.514 1.00 52.06 109 TRP A N 1
ATOM 860 C CA . TRP A 1 109 ? 4.579 4.500 5.543 1.00 52.06 109 TRP A CA 1
ATOM 861 C C . TRP A 1 109 ? 5.495 4.433 4.310 1.00 52.06 109 TRP A C 1
ATOM 863 O O . TRP A 1 109 ? 5.377 3.515 3.511 1.00 52.06 109 TRP A O 1
ATOM 873 N N . TRP A 1 110 ? 6.411 5.396 4.175 1.00 55.06 110 TRP A N 1
ATOM 874 C CA . TRP A 1 110 ?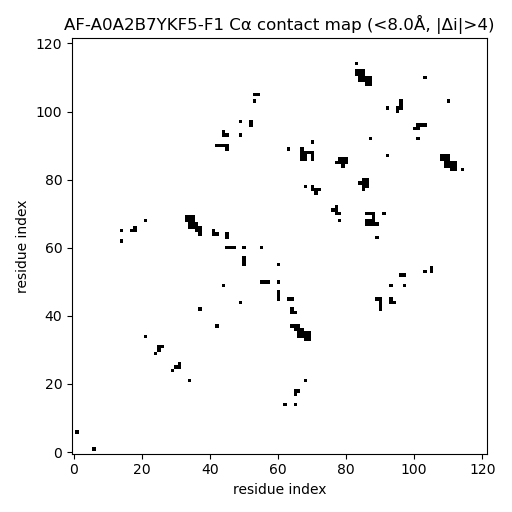 7.313 5.567 3.038 1.00 55.06 110 TRP A CA 1
ATOM 875 C C . TRP A 1 110 ? 8.757 5.423 3.497 1.00 55.06 110 TRP A C 1
ATOM 877 O 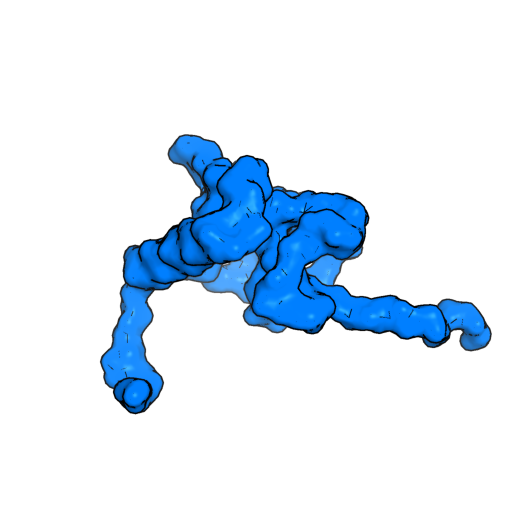O . TRP A 1 110 ? 9.154 6.025 4.504 1.00 55.06 110 TRP A O 1
ATOM 887 N N . THR A 1 111 ? 9.571 4.690 2.741 1.00 55.66 111 THR A N 1
ATOM 888 C CA . THR A 1 111 ? 11.020 4.713 2.935 1.00 55.66 111 THR A CA 1
ATOM 889 C C . THR A 1 111 ? 11.578 5.902 2.162 1.00 55.66 111 THR A C 1
ATOM 891 O O . THR A 1 111 ? 12.066 5.763 1.042 1.00 55.66 111 THR A O 1
ATOM 894 N N . CYS A 1 112 ? 11.481 7.099 2.740 1.00 49.53 112 CYS A N 1
ATOM 895 C CA . CYS A 1 112 ? 12.319 8.208 2.298 1.00 49.53 112 CYS A CA 1
ATOM 896 C C . CYS A 1 112 ? 13.754 7.807 2.637 1.00 49.53 112 CYS A C 1
ATOM 898 O O . CYS A 1 112 ? 14.129 7.776 3.813 1.00 49.53 112 CYS A O 1
ATOM 900 N N . THR A 1 113 ? 14.537 7.428 1.631 1.00 48.75 113 THR A N 1
ATOM 901 C CA . THR A 1 113 ? 15.978 7.318 1.831 1.00 48.75 113 THR A CA 1
ATOM 902 C C . THR A 1 113 ? 16.444 8.739 2.137 1.00 48.75 113 THR A C 1
ATOM 9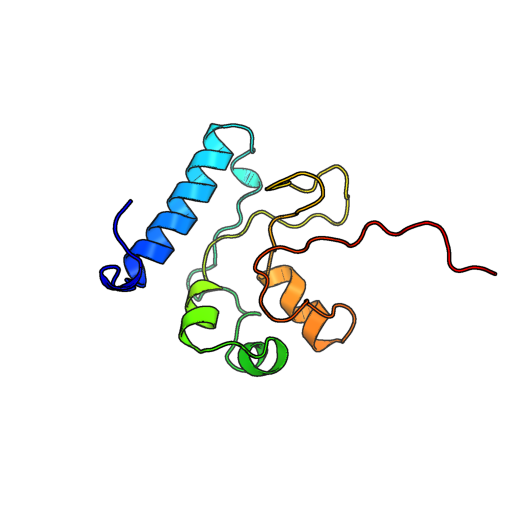04 O O . THR A 1 113 ? 16.136 9.637 1.347 1.00 48.75 113 THR A O 1
ATOM 907 N N . PRO A 1 114 ? 17.151 9.010 3.249 1.00 42.12 114 PRO A N 1
ATOM 908 C CA . PRO A 1 114 ? 17.972 10.205 3.245 1.00 42.12 114 PRO A CA 1
ATOM 909 C C . PRO A 1 114 ? 18.880 10.037 2.026 1.00 42.12 114 PRO A C 1
ATOM 911 O O . PRO A 1 114 ? 19.422 8.948 1.818 1.00 42.12 114 PRO A O 1
ATOM 914 N N . HIS A 1 115 ? 18.975 11.050 1.164 1.00 37.28 115 HIS A N 1
ATOM 915 C CA . HIS A 1 115 ? 20.072 11.090 0.209 1.00 37.28 115 HIS A CA 1
ATOM 916 C C . HIS A 1 115 ? 21.333 10.716 0.990 1.00 37.28 115 HIS A C 1
ATOM 918 O O . HIS A 1 115 ? 21.678 11.394 1.959 1.00 37.28 115 HIS A O 1
ATOM 924 N N . PHE A 1 116 ? 21.963 9.597 0.625 1.00 37.28 116 PHE A N 1
ATOM 925 C CA . PHE A 1 116 ? 23.343 9.352 0.995 1.00 37.28 116 PHE A CA 1
ATOM 926 C C . PHE A 1 116 ? 24.114 10.513 0.372 1.00 37.28 116 PHE A C 1
ATOM 928 O O . PHE A 1 116 ? 24.472 10.483 -0.802 1.00 37.28 116 PHE A O 1
ATOM 935 N N . GLY A 1 117 ? 24.297 11.582 1.144 1.00 30.83 117 GLY A N 1
ATOM 936 C CA . GLY A 1 117 ? 25.382 12.499 0.897 1.00 30.83 117 GLY A CA 1
ATOM 937 C C . GLY A 1 117 ? 26.645 11.658 0.963 1.00 30.83 117 GLY A C 1
ATOM 938 O O . GLY A 1 117 ? 26.968 11.103 2.014 1.00 30.83 117 GLY A O 1
ATOM 939 N N . LEU A 1 118 ? 27.329 11.522 -0.171 1.00 34.81 118 LEU A N 1
ATOM 940 C CA . LEU A 1 118 ? 28.765 11.290 -0.161 1.00 34.81 118 LEU A CA 1
ATOM 941 C C . LEU A 1 118 ? 29.370 12.328 0.794 1.00 34.81 118 LEU A C 1
ATOM 943 O O . LEU A 1 118 ? 29.369 13.516 0.484 1.00 34.81 118 LEU A O 1
ATOM 947 N N . GLY A 1 119 ? 29.814 11.902 1.974 1.00 34.91 119 GLY A N 1
ATOM 948 C CA . GLY A 1 119 ? 30.340 12.837 2.964 1.00 34.91 119 GLY A CA 1
ATOM 949 C C . GLY A 1 119 ? 30.438 12.273 4.374 1.00 34.91 119 GLY A C 1
ATOM 950 O O . GLY A 1 119 ? 29.929 12.886 5.302 1.00 34.91 119 GLY A O 1
ATOM 951 N N . ALA A 1 120 ? 31.062 11.107 4.536 1.00 33.34 120 ALA A N 1
ATOM 952 C CA . ALA A 1 120 ? 31.622 10.676 5.820 1.00 33.34 120 ALA A CA 1
ATOM 953 C C . ALA A 1 120 ? 32.736 9.636 5.593 1.00 33.34 120 ALA A C 1
ATOM 955 O O . ALA A 1 120 ? 32.683 8.512 6.079 1.00 33.34 120 ALA A O 1
ATOM 956 N N . MET A 1 121 ? 33.736 10.008 4.793 1.00 33.78 121 MET A N 1
ATOM 957 C CA . MET A 1 121 ? 35.113 9.587 5.042 1.00 33.78 121 MET A CA 1
ATOM 958 C C . MET A 1 121 ? 35.934 10.870 5.124 1.00 33.78 121 MET A C 1
ATOM 960 O O . MET A 1 121 ? 36.022 11.609 4.143 1.00 33.78 121 MET A O 1
ATOM 964 N N . GLY A 1 122 ? 36.438 11.145 6.321 1.00 33.59 122 GLY A N 1
ATOM 965 C CA . GLY A 1 122 ? 37.168 12.345 6.712 1.00 33.59 122 GLY A CA 1
ATOM 966 C C . GLY A 1 122 ? 37.238 12.402 8.223 1.00 33.59 122 GLY A C 1
ATOM 967 O O . GLY A 1 122 ? 36.174 12.668 8.820 1.00 33.59 122 GLY A O 1
#

Radius of gyration: 16.05 Å; Cα contacts (8 Å, |Δi|>4): 110; chains: 1; bounding box: 53×36×34 Å

Secondary structure (DSSP, 8-state):
---GGG----HHHHHHHHHHHHHHHHHHT--GGGEEPPPTT--TT-SHHHHHHHT--HHHHHHTTS-EEPPPS-TTTPPEEETTEEE--HHHHHHHHHTTS--PPTT-SEEE-----S----

Organism: Polytolypa hystricis (strain UAMH7299) (NCBI:txid1447883)

Sequence (122 aa):
MPPLSELTYSHDACIAAFHDCYSFLANMYLDESVVIEPPEGGWPNITAATKKDLGKTETVISLLRQPYIRNTFNILERVQGAPGCYFADWQALV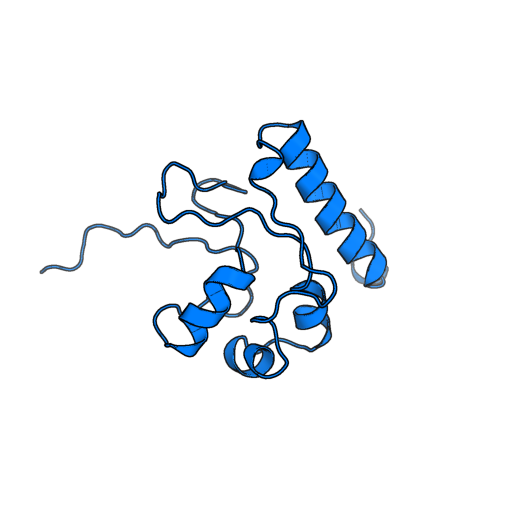PLISTGYFRPFRGRWWTCTPHFGLGAMG

Nearest PDB structures (foldseek):
  2z3r-assembly1_A  TM=2.820E-01  e=6.680E+00  Homo sapiens
  2icx-assembly2_B  TM=2.558E-01  e=8.111E+00  Arabidopsis thaliana

Foldseek 3Di:
DDDPVPDDDDLVVVLVVVVVVVVVVCVPDDPPVQKAAAPPVFQPLLDPVLCVLLVDDPSVSVVLSGIFRHDDPPPVPFDAPDVQKGQDPCSVCSVCSVVVVDDDDRPDRIPNPPPPPPDPDD

pLDDT: mean 77.68, std 15.59, range [30.83, 92.25]